Protein AF-A0A523N7R8-F1 (afdb_monomer_lite)

Sequence (77 aa):
MNDTIPEIQDKIDDIYKNKTGEEKLLIALSMFETAREIVISSLPNNLTERELRKALFLRFYGNDFSVNEKEKILSIL

Foldseek 3Di:
DVPDDPVVVVVVVVVVVPDDPVVVVVVVVVVVVVVVVVQLVVDDPPDDPLVSVLSVCCVPCVVVDDPVVNVVVNVVD

Radius of gyration: 18.12 Å; chains: 1; bounding box: 40×25×44 Å

Structure (mmCIF, N/CA/C/O backbone):
data_AF-A0A523N7R8-F1
#
_entry.id   AF-A0A523N7R8-F1
#
loop_
_atom_site.group_PDB
_atom_site.id
_atom_site.type_symbol
_atom_site.label_atom_id
_atom_site.label_alt_id
_atom_site.label_comp_id
_atom_site.label_asym_id
_atom_site.label_entity_id
_atom_site.label_seq_id
_atom_site.pdbx_PDB_ins_code
_atom_site.Cartn_x
_atom_site.Cartn_y
_atom_site.Cartn_z
_atom_site.occupancy
_atom_site.B_iso_or_equiv
_atom_site.auth_seq_id
_atom_site.auth_comp_id
_atom_site.auth_asym_id
_atom_site.auth_atom_id
_atom_site.pdbx_PDB_model_num
ATOM 1 N N . MET A 1 1 ? 17.304 2.628 -6.823 1.00 61.34 1 MET A N 1
ATOM 2 C CA . MET A 1 1 ? 17.496 1.598 -5.782 1.00 61.34 1 MET A CA 1
ATOM 3 C C . MET A 1 1 ? 18.992 1.405 -5.637 1.00 61.34 1 MET A C 1
ATOM 5 O O . MET A 1 1 ? 19.623 1.068 -6.627 1.00 61.34 1 MET A O 1
ATOM 9 N N . ASN A 1 2 ? 19.582 1.709 -4.477 1.00 81.00 2 ASN A N 1
AT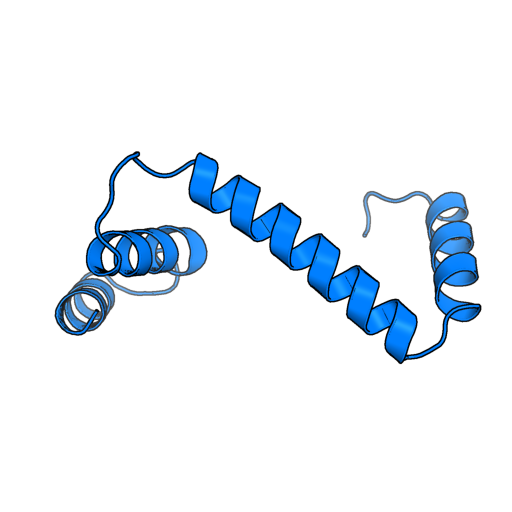OM 10 C CA . ASN A 1 2 ? 21.039 1.562 -4.292 1.00 81.00 2 ASN A CA 1
ATOM 11 C C . ASN A 1 2 ? 21.452 0.093 -4.064 1.00 81.00 2 ASN A C 1
ATOM 13 O O . ASN A 1 2 ? 22.635 -0.221 -4.012 1.00 81.00 2 ASN A O 1
ATOM 17 N N . ASP A 1 3 ? 20.463 -0.783 -3.912 1.00 91.38 3 ASP A N 1
ATOM 18 C CA . ASP A 1 3 ? 20.531 -2.234 -3.762 1.00 91.38 3 ASP A CA 1
ATOM 19 C C . ASP A 1 3 ? 20.440 -2.993 -5.101 1.00 91.38 3 ASP A C 1
ATOM 21 O O . ASP A 1 3 ? 20.662 -4.202 -5.135 1.00 91.38 3 ASP A O 1
ATOM 25 N N . THR A 1 4 ? 20.176 -2.298 -6.213 1.00 91.25 4 THR A 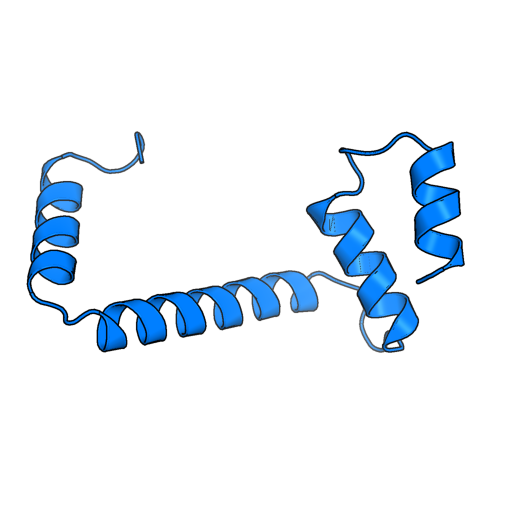N 1
ATOM 26 C CA . THR A 1 4 ? 20.212 -2.872 -7.566 1.00 91.25 4 THR A CA 1
ATOM 27 C C . THR A 1 4 ? 21.571 -2.608 -8.206 1.00 91.25 4 THR A C 1
ATOM 29 O O . THR A 1 4 ? 21.994 -1.458 -8.320 1.00 91.25 4 THR A O 1
ATOM 32 N N . ILE A 1 5 ? 22.258 -3.656 -8.668 1.00 95.81 5 ILE A N 1
ATOM 33 C CA . ILE A 1 5 ? 23.513 -3.493 -9.420 1.00 95.81 5 ILE A CA 1
ATOM 34 C C . ILE A 1 5 ? 23.255 -2.800 -10.776 1.00 95.81 5 ILE A C 1
ATOM 36 O O . ILE A 1 5 ? 22.203 -3.044 -11.374 1.00 95.81 5 ILE A O 1
ATOM 40 N N . PRO A 1 6 ? 24.200 -1.992 -11.303 1.00 94.50 6 PRO A N 1
ATOM 41 C CA . PRO A 1 6 ? 23.974 -1.177 -12.503 1.00 94.50 6 PRO A CA 1
ATOM 42 C C . PRO A 1 6 ? 23.443 -1.960 -13.709 1.00 94.50 6 PRO A C 1
ATOM 44 O O . PRO A 1 6 ? 22.475 -1.545 -14.331 1.00 94.50 6 PRO A O 1
ATOM 47 N N . GLU A 1 7 ? 23.984 -3.154 -13.963 1.00 95.75 7 GLU A N 1
ATOM 48 C CA . GLU A 1 7 ? 23.555 -4.011 -15.077 1.00 95.75 7 GLU A CA 1
ATOM 49 C C . GLU A 1 7 ? 22.060 -4.379 -15.016 1.00 95.75 7 GLU A C 1
ATOM 51 O O . GLU A 1 7 ? 21.386 -4.485 -16.040 1.00 95.75 7 GLU A O 1
ATOM 56 N N . ILE A 1 8 ? 21.521 -4.591 -13.812 1.00 95.69 8 ILE A N 1
ATOM 57 C CA . ILE A 1 8 ? 20.102 -4.911 -13.630 1.00 95.69 8 ILE A CA 1
ATOM 58 C C . ILE A 1 8 ? 19.250 -3.650 -13.770 1.00 95.69 8 ILE A C 1
ATOM 60 O O . ILE A 1 8 ? 18.165 -3.724 -14.344 1.00 95.69 8 ILE A O 1
ATOM 64 N N . GLN A 1 9 ? 19.742 -2.501 -13.299 1.00 95.00 9 GLN A N 1
ATOM 65 C CA . GLN A 1 9 ? 19.054 -1.226 -13.487 1.00 95.00 9 GLN A CA 1
ATOM 66 C C . GLN A 1 9 ? 18.914 -0.893 -14.978 1.00 95.00 9 GLN A C 1
ATOM 68 O O . GLN A 1 9 ? 17.808 -0.585 -15.413 1.00 95.00 9 GLN A O 1
ATOM 73 N N . ASP A 1 10 ? 19.977 -1.064 -15.767 1.00 95.50 10 ASP A N 1
ATOM 74 C CA . ASP A 1 10 ? 19.954 -0.823 -17.216 1.00 95.50 10 ASP A CA 1
ATOM 75 C C . ASP A 1 10 ? 18.920 -1.718 -17.922 1.00 95.50 10 ASP A C 1
ATOM 77 O O . ASP A 1 10 ? 18.112 -1.246 -18.723 1.00 95.50 10 ASP A O 1
ATOM 81 N N . LYS A 1 11 ? 18.868 -3.011 -17.564 1.00 95.38 11 LYS A N 1
ATOM 82 C CA . LYS A 1 11 ? 17.866 -3.954 -18.096 1.00 95.38 11 LYS A CA 1
ATOM 83 C C . LYS A 1 11 ? 16.437 -3.539 -17.751 1.00 95.38 11 LYS A C 1
ATOM 85 O O . LYS A 1 11 ? 15.545 -3.634 -18.594 1.00 95.38 11 LYS A O 1
ATOM 90 N N . ILE A 1 12 ? 16.206 -3.108 -16.512 1.00 92.56 12 ILE A N 1
ATOM 91 C CA . ILE A 1 12 ? 14.896 -2.625 -16.063 1.00 92.56 12 ILE A CA 1
ATOM 92 C C . ILE A 1 12 ? 14.506 -1.373 -16.856 1.00 92.56 12 ILE A C 1
ATOM 94 O O . ILE A 1 12 ? 13.390 -1.297 -17.376 1.00 92.56 12 ILE A O 1
ATOM 98 N N . ASP A 1 13 ? 15.425 -0.424 -17.001 1.00 93.19 13 ASP A N 1
ATOM 99 C CA . ASP A 1 13 ? 15.188 0.827 -17.717 1.00 93.19 13 ASP A CA 1
ATOM 100 C C . ASP A 1 13 ? 14.851 0.579 -19.191 1.00 93.19 13 ASP A C 1
ATOM 102 O O . ASP A 1 13 ? 13.921 1.194 -19.719 1.00 93.19 13 ASP A O 1
ATOM 106 N N . ASP A 1 14 ? 15.531 -0.363 -19.846 1.00 96.25 14 ASP A N 1
ATOM 107 C CA . ASP A 1 14 ? 15.239 -0.756 -21.227 1.00 96.25 14 ASP A CA 1
ATOM 108 C C . ASP A 1 14 ? 13.858 -1.412 -21.371 1.00 96.25 14 ASP A C 1
ATOM 110 O O . ASP A 1 14 ? 13.120 -1.108 -22.315 1.00 96.25 14 ASP A O 1
ATOM 114 N N . ILE A 1 15 ? 13.446 -2.255 -20.416 1.00 93.75 15 ILE A N 1
ATOM 115 C CA . ILE A 1 15 ? 12.090 -2.828 -20.396 1.00 93.75 15 ILE A CA 1
ATOM 116 C C . ILE A 1 15 ? 11.042 -1.715 -20.314 1.00 93.75 15 ILE A C 1
ATOM 118 O O . ILE A 1 15 ? 10.061 -1.734 -21.060 1.00 93.75 15 ILE A O 1
ATOM 122 N N . TYR A 1 16 ? 11.230 -0.735 -19.427 1.00 94.50 16 TYR A N 1
ATOM 123 C CA . TYR A 1 16 ? 10.267 0.351 -19.256 1.00 94.50 16 TYR A CA 1
ATOM 124 C C . TYR A 1 16 ? 10.313 1.380 -20.391 1.00 94.50 16 TYR A C 1
ATOM 126 O O . TYR A 1 16 ? 9.269 1.932 -20.742 1.00 94.50 16 TYR A O 1
ATOM 134 N N . LYS A 1 17 ? 11.467 1.648 -21.010 1.00 95.44 17 LYS A N 1
ATOM 135 C CA . LYS A 1 17 ? 11.562 2.537 -22.183 1.00 95.44 17 LYS A CA 1
ATOM 136 C C . LYS A 1 17 ? 10.730 2.036 -23.358 1.00 95.44 17 LYS A C 1
ATOM 138 O O . LYS A 1 17 ? 10.107 2.848 -24.031 1.00 95.44 17 LYS A O 1
ATOM 143 N N . ASN A 1 18 ? 10.665 0.720 -23.550 1.00 95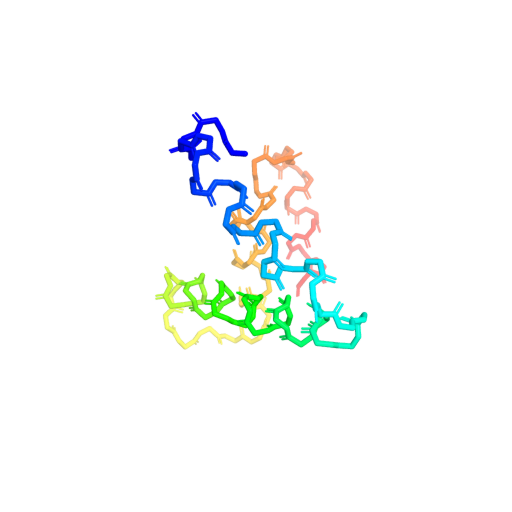.69 18 ASN A N 1
ATOM 144 C CA . ASN A 1 18 ? 9.916 0.093 -24.640 1.00 95.69 18 ASN A CA 1
ATOM 145 C C . ASN A 1 18 ? 8.400 -0.019 -24.388 1.00 95.69 18 ASN A C 1
ATOM 147 O O . ASN A 1 18 ? 7.687 -0.566 -25.225 1.00 95.69 18 ASN A O 1
ATOM 151 N N . LYS A 1 19 ? 7.895 0.489 -23.255 1.00 96.12 19 LYS A N 1
ATOM 152 C CA . LYS A 1 19 ? 6.467 0.475 -22.906 1.00 96.12 19 LYS A CA 1
ATOM 153 C C . LYS A 1 19 ? 5.799 1.823 -23.140 1.00 96.12 19 LYS A C 1
ATOM 155 O O . LYS A 1 19 ? 6.354 2.880 -22.824 1.00 96.12 19 LYS A O 1
ATOM 160 N N . THR A 1 20 ? 4.557 1.767 -23.600 1.00 97.75 20 THR A N 1
ATOM 161 C CA . THR A 1 20 ? 3.638 2.905 -23.667 1.00 97.75 20 THR A CA 1
ATOM 162 C C . THR A 1 20 ? 3.285 3.426 -22.270 1.00 97.75 20 THR A C 1
ATOM 164 O O . THR A 1 20 ? 3.519 2.773 -21.249 1.00 97.75 20 THR A O 1
ATOM 167 N N . GLY A 1 21 ? 2.705 4.628 -22.205 1.00 96.69 21 GLY A N 1
ATOM 168 C CA . GLY A 1 21 ? 2.208 5.184 -20.942 1.00 96.69 21 GLY A CA 1
ATOM 169 C C . GLY A 1 21 ? 1.112 4.325 -20.301 1.00 96.69 21 GLY A C 1
ATOM 170 O O . GLY A 1 21 ? 1.110 4.146 -19.087 1.00 96.69 21 GLY A O 1
ATOM 171 N N . GLU A 1 22 ? 0.228 3.745 -21.115 1.00 98.25 22 GLU A N 1
ATOM 172 C CA . GLU A 1 22 ? -0.850 2.866 -20.654 1.00 98.25 22 GLU A CA 1
ATOM 173 C C . GLU A 1 22 ? -0.307 1.579 -20.022 1.00 98.25 22 GLU A C 1
ATOM 175 O O . GLU A 1 22 ? -0.682 1.230 -18.906 1.00 98.25 22 GLU A O 1
ATOM 180 N N . GLU A 1 23 ? 0.648 0.911 -20.672 1.00 98.06 23 GLU A N 1
ATOM 181 C CA . GLU A 1 23 ? 1.266 -0.300 -20.117 1.00 98.06 23 GLU A CA 1
ATOM 182 C C . GLU A 1 23 ? 1.979 -0.027 -18.790 1.00 98.06 23 GLU A C 1
ATOM 184 O O . GLU A 1 23 ? 1.922 -0.842 -17.870 1.00 98.06 23 GLU A O 1
ATOM 189 N N . LYS A 1 24 ? 2.637 1.131 -18.665 1.00 96.94 24 LYS A N 1
ATOM 190 C CA . LYS A 1 24 ? 3.266 1.552 -17.404 1.00 96.94 24 LYS A CA 1
ATOM 191 C C . LYS A 1 24 ? 2.231 1.748 -16.302 1.00 96.94 24 LYS A C 1
ATOM 193 O O . LYS A 1 24 ? 2.474 1.332 -15.171 1.00 96.94 24 LYS A O 1
ATOM 198 N N . LEU A 1 25 ? 1.085 2.346 -16.630 1.00 97.25 25 LEU A N 1
ATOM 199 C CA . LEU A 1 25 ? -0.012 2.521 -15.684 1.00 97.25 25 LEU A CA 1
ATOM 200 C C . LEU A 1 25 ? -0.560 1.167 -15.219 1.00 97.25 25 LEU A C 1
ATOM 202 O O . LEU A 1 25 ? -0.710 0.962 -14.019 1.00 97.25 25 LEU A O 1
ATOM 206 N N . LEU A 1 26 ? -0.796 0.228 -16.137 1.00 98.00 26 LEU A N 1
ATOM 207 C CA . LEU A 1 26 ? -1.283 -1.111 -15.791 1.00 98.00 26 LEU A CA 1
ATOM 208 C C . LEU A 1 26 ? -0.306 -1.867 -14.880 1.00 98.00 26 LEU A C 1
ATOM 210 O O . LEU A 1 26 ? -0.732 -2.485 -13.906 1.00 98.00 26 LEU A O 1
ATOM 214 N N . ILE A 1 27 ? 1.001 -1.767 -15.143 1.00 96.06 27 ILE A N 1
ATOM 215 C CA . ILE A 1 27 ? 2.030 -2.341 -14.263 1.00 96.06 27 ILE A CA 1
ATOM 216 C C . ILE A 1 27 ? 1.957 -1.710 -12.869 1.00 96.06 27 ILE A C 1
ATOM 218 O O . ILE A 1 27 ? 1.921 -2.432 -11.875 1.00 96.06 27 ILE A O 1
ATOM 222 N N . ALA A 1 28 ? 1.889 -0.379 -12.784 1.00 96.31 28 ALA A N 1
ATOM 223 C CA . ALA A 1 28 ? 1.805 0.318 -11.504 1.00 96.31 28 ALA A CA 1
ATOM 224 C C . ALA A 1 28 ? 0.551 -0.081 -10.705 1.00 96.31 28 ALA A C 1
ATOM 226 O O . ALA A 1 28 ? 0.642 -0.306 -9.498 1.00 96.31 28 ALA A O 1
ATOM 227 N N . LEU A 1 29 ? -0.600 -0.222 -11.371 1.00 97.81 29 LEU A N 1
ATOM 228 C CA . LEU A 1 29 ? -1.848 -0.668 -10.746 1.00 97.81 29 LEU A CA 1
ATOM 229 C C . LEU A 1 29 ? -1.740 -2.106 -10.221 1.00 97.81 29 LEU A C 1
ATOM 231 O O . LEU A 1 29 ? -2.084 -2.352 -9.069 1.00 97.81 29 LEU A O 1
ATOM 235 N N . SER A 1 30 ? -1.185 -3.030 -11.009 1.00 97.81 30 SER A N 1
ATOM 236 C CA . SER A 1 30 ? -0.984 -4.425 -10.588 1.00 97.81 30 SER A CA 1
ATOM 237 C C . SER A 1 30 ? -0.022 -4.547 -9.397 1.00 97.81 30 SER A C 1
ATOM 239 O O . SER A 1 30 ? -0.270 -5.303 -8.451 1.00 97.81 30 SER A O 1
ATOM 241 N N . MET A 1 31 ? 1.055 -3.755 -9.392 1.00 95.94 31 MET A N 1
ATOM 242 C CA . MET A 1 31 ? 1.983 -3.686 -8.259 1.00 95.94 31 MET A CA 1
ATOM 243 C C . MET A 1 31 ? 1.301 -3.123 -7.008 1.00 95.94 31 MET A C 1
ATOM 245 O O . MET A 1 31 ? 1.512 -3.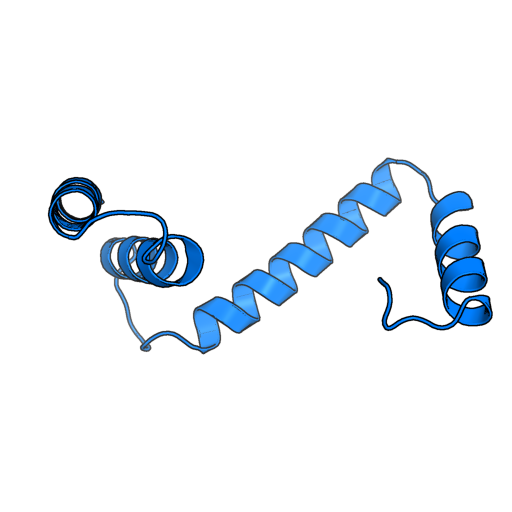634 -5.908 1.00 95.94 31 MET A O 1
ATOM 249 N N . PHE A 1 32 ? 0.470 -2.091 -7.167 1.00 96.69 32 PHE A N 1
ATOM 250 C CA . PHE A 1 32 ? -0.297 -1.513 -6.068 1.00 96.69 32 PHE A CA 1
ATOM 251 C C . PHE A 1 32 ? -1.309 -2.506 -5.486 1.00 96.69 32 PHE A C 1
ATOM 253 O O . PHE A 1 32 ? -1.398 -2.621 -4.265 1.00 96.69 32 PHE A O 1
ATOM 260 N N . GLU A 1 33 ? -2.036 -3.248 -6.325 1.00 97.56 33 GLU A N 1
ATOM 261 C CA . GLU A 1 33 ? -2.957 -4.300 -5.877 1.00 97.56 33 GLU A CA 1
ATOM 262 C C . GLU A 1 33 ? -2.226 -5.361 -5.057 1.00 97.56 33 GLU A C 1
ATOM 264 O O . GLU A 1 33 ? -2.611 -5.617 -3.916 1.00 97.56 33 GLU A O 1
ATOM 269 N N . THR A 1 34 ? -1.107 -5.872 -5.574 1.00 97.62 34 THR A N 1
ATOM 270 C CA . THR A 1 34 ? -0.259 -6.834 -4.853 1.00 97.62 34 THR A CA 1
ATOM 271 C C . THR A 1 34 ? 0.193 -6.282 -3.497 1.00 97.62 34 THR A C 1
ATOM 273 O O . THR A 1 34 ? 0.062 -6.940 -2.465 1.00 97.62 34 THR A O 1
ATOM 276 N N . ALA A 1 35 ? 0.703 -5.047 -3.463 1.00 96.38 35 ALA A N 1
ATOM 277 C CA . ALA A 1 35 ? 1.156 -4.419 -2.223 1.00 96.38 35 ALA A CA 1
ATOM 278 C C . ALA A 1 35 ? 0.009 -4.227 -1.217 1.00 96.38 35 ALA A C 1
ATOM 280 O O . ALA A 1 35 ? 0.181 -4.450 -0.016 1.00 96.38 35 ALA A O 1
ATOM 281 N N . ARG A 1 36 ? -1.176 -3.841 -1.702 1.00 95.06 36 ARG A N 1
ATOM 282 C CA . ARG A 1 36 ? -2.383 -3.689 -0.887 1.00 95.06 36 ARG A CA 1
ATOM 283 C C . ARG A 1 36 ? -2.818 -5.025 -0.288 1.00 95.06 36 ARG A C 1
ATOM 285 O O . ARG A 1 36 ? -3.125 -5.060 0.901 1.00 95.06 36 ARG A O 1
ATOM 292 N N . GLU A 1 37 ? -2.820 -6.104 -1.064 1.00 96.00 37 GLU A N 1
ATOM 293 C CA . GLU A 1 37 ? -3.158 -7.447 -0.580 1.00 96.00 37 GLU A CA 1
ATOM 294 C C . GLU A 1 37 ? -2.196 -7.922 0.508 1.00 96.00 37 GLU A C 1
ATOM 296 O O . GLU A 1 37 ? -2.643 -8.372 1.563 1.00 96.00 37 GLU A O 1
ATOM 301 N N . ILE A 1 38 ? -0.887 -7.734 0.308 1.00 96.94 38 ILE A N 1
ATOM 302 C CA . ILE A 1 38 ? 0.130 -8.055 1.318 1.00 96.94 38 ILE A CA 1
ATOM 303 C C . ILE A 1 38 ? -0.173 -7.323 2.628 1.00 96.94 38 ILE A C 1
ATOM 305 O O . ILE A 1 38 ? -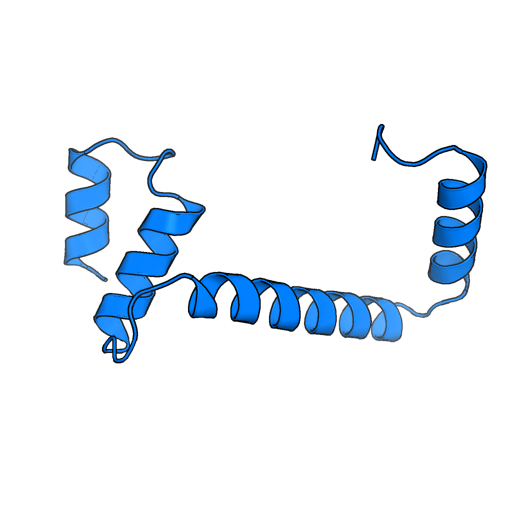0.205 -7.941 3.693 1.00 96.94 38 ILE A O 1
ATOM 309 N N . VAL A 1 39 ? -0.447 -6.017 2.571 1.00 96.31 39 VAL A N 1
ATOM 310 C CA . VAL A 1 39 ? -0.744 -5.242 3.780 1.00 96.31 39 VAL A CA 1
ATOM 311 C C . VAL A 1 39 ? -2.036 -5.709 4.439 1.00 96.31 39 VAL A C 1
ATOM 313 O O . VAL A 1 39 ? -2.024 -5.955 5.643 1.00 96.31 39 VAL A O 1
ATOM 316 N N . ILE A 1 40 ? -3.122 -5.882 3.684 1.00 95.38 40 ILE A N 1
ATOM 317 C CA . ILE A 1 40 ? -4.405 -6.351 4.228 1.00 95.38 40 ILE A CA 1
ATOM 318 C C . ILE A 1 40 ? -4.249 -7.727 4.885 1.00 95.38 40 ILE A C 1
ATOM 320 O O . ILE A 1 40 ? -4.766 -7.927 5.979 1.00 95.38 40 ILE A O 1
ATOM 324 N N . SER A 1 41 ? -3.480 -8.636 4.280 1.00 95.81 41 SER A N 1
ATOM 325 C CA . SER A 1 41 ? -3.220 -9.972 4.835 1.00 95.81 41 SER A CA 1
ATOM 326 C C . SER A 1 41 ? -2.447 -9.955 6.159 1.00 95.81 41 SER A C 1
ATOM 328 O O . SER A 1 41 ? -2.517 -10.911 6.926 1.00 95.81 41 SER A O 1
ATOM 330 N N . SER A 1 42 ? -1.729 -8.863 6.449 1.00 95.44 42 SER A N 1
ATOM 331 C CA . SER A 1 42 ? -1.023 -8.670 7.722 1.00 95.44 42 SER A CA 1
ATOM 332 C C . SER A 1 42 ? -1.909 -8.114 8.846 1.00 95.44 42 SER A C 1
ATOM 334 O O . SER A 1 42 ? -1.467 -8.052 9.994 1.00 95.44 42 SER A O 1
ATOM 336 N N . LEU A 1 43 ? -3.135 -7.679 8.533 1.00 96.25 43 LEU A N 1
ATOM 337 C CA . LEU A 1 43 ? -4.085 -7.127 9.500 1.00 96.25 43 LEU A CA 1
ATOM 338 C C . LEU A 1 43 ? -4.970 -8.233 10.107 1.00 96.25 43 LEU A C 1
ATOM 340 O O . LEU A 1 43 ? -5.069 -9.323 9.545 1.00 96.25 43 LEU A O 1
ATOM 344 N N . PRO A 1 44 ? -5.640 -7.976 11.249 1.00 95.50 44 PRO A N 1
ATOM 345 C CA . PRO A 1 44 ? -6.622 -8.910 11.791 1.00 95.50 44 PRO A CA 1
ATOM 346 C C . PRO A 1 44 ? -7.707 -9.283 10.771 1.00 95.50 44 PRO A C 1
ATOM 348 O O . PRO A 1 44 ? -8.151 -8.452 9.979 1.00 95.50 44 PRO A O 1
ATOM 351 N N . ASN A 1 45 ? -8.165 -10.533 10.824 1.00 93.06 45 ASN A N 1
ATOM 352 C CA . ASN A 1 45 ? -9.259 -11.013 9.979 1.00 93.06 45 ASN A CA 1
ATOM 353 C C . ASN A 1 45 ? -10.616 -10.453 10.442 1.00 93.06 45 ASN A C 1
ATOM 355 O O . ASN A 1 45 ? -10.793 -10.128 11.615 1.00 93.06 45 ASN A O 1
ATOM 359 N N . ASN A 1 46 ? -11.599 -10.434 9.534 1.00 94.31 46 ASN A N 1
ATOM 360 C CA . ASN A 1 46 ? -13.001 -10.069 9.804 1.00 94.31 46 ASN A CA 1
ATOM 361 C C . ASN A 1 46 ? -13.224 -8.638 10.330 1.00 94.31 46 ASN A C 1
ATOM 363 O O . ASN A 1 46 ? -14.198 -8.388 11.038 1.00 94.31 46 ASN A O 1
ATOM 367 N N . LEU A 1 47 ? -12.349 -7.695 9.975 1.00 95.88 47 LEU A N 1
ATOM 368 C CA . LEU A 1 47 ? -12.575 -6.279 10.256 1.00 95.88 47 LEU A CA 1
ATOM 369 C C . LEU A 1 47 ? -13.775 -5.759 9.462 1.00 95.88 47 LEU A C 1
ATOM 371 O O . LEU A 1 47 ? -13.925 -6.038 8.270 1.00 95.88 47 LEU A O 1
ATOM 375 N N . THR A 1 48 ? -14.594 -4.932 10.103 1.00 96.75 48 THR A N 1
ATOM 376 C CA . THR A 1 48 ? -15.538 -4.073 9.387 1.00 96.75 48 THR A CA 1
ATOM 377 C C . THR A 1 48 ? -14.778 -3.092 8.492 1.00 96.75 48 THR A C 1
ATOM 379 O O . THR A 1 48 ? -13.606 -2.788 8.721 1.00 96.75 48 THR A O 1
ATOM 382 N N . GLU A 1 49 ? -15.449 -2.522 7.488 1.00 95.19 49 GLU A N 1
ATOM 383 C CA . GLU A 1 49 ? -14.830 -1.516 6.613 1.00 95.19 49 GLU A CA 1
ATOM 384 C C . GLU A 1 49 ? -14.235 -0.343 7.412 1.00 95.19 49 GLU A C 1
ATOM 386 O O . GLU A 1 49 ? -13.140 0.144 7.120 1.00 95.19 49 GLU A O 1
ATOM 391 N N . ARG A 1 50 ? -14.937 0.071 8.470 1.00 96.31 50 ARG A N 1
ATOM 392 C CA . ARG A 1 50 ? -14.499 1.131 9.375 1.00 96.31 50 ARG A CA 1
ATOM 393 C C . ARG A 1 50 ? -13.198 0.774 10.092 1.00 96.31 50 ARG A C 1
ATOM 395 O O . ARG A 1 50 ? -12.271 1.581 10.139 1.00 96.31 50 ARG A O 1
ATOM 402 N N . GLU A 1 51 ? -13.114 -0.426 10.650 1.00 97.44 51 GLU A N 1
ATOM 403 C CA . GLU A 1 51 ? -11.915 -0.882 11.356 1.00 97.44 51 GLU A CA 1
ATOM 404 C C . GLU A 1 51 ? -10.743 -1.097 10.398 1.00 97.44 51 GLU A C 1
ATOM 406 O O . GLU A 1 51 ? -9.615 -0.732 10.729 1.00 97.44 51 GLU A O 1
ATOM 411 N N . LEU A 1 52 ? -11.005 -1.595 9.185 1.00 96.62 52 LEU A N 1
ATOM 412 C CA . LEU A 1 52 ? -9.992 -1.738 8.145 1.00 96.62 52 LEU A CA 1
ATOM 413 C C . LEU A 1 52 ? -9.368 -0.383 7.785 1.00 96.62 52 LEU A C 1
ATOM 415 O O . LEU A 1 52 ? -8.145 -0.265 7.735 1.00 96.62 52 LEU A O 1
ATOM 419 N N . ARG A 1 53 ? -10.184 0.663 7.594 1.00 96.56 53 ARG A N 1
ATOM 420 C CA . ARG A 1 53 ? -9.691 2.027 7.323 1.00 96.56 53 ARG A CA 1
ATOM 421 C C . ARG A 1 53 ? -8.798 2.546 8.453 1.00 96.56 53 ARG A C 1
ATOM 423 O O . ARG A 1 53 ? -7.738 3.106 8.181 1.00 96.56 53 ARG A O 1
ATOM 430 N N . LYS A 1 54 ? -9.184 2.319 9.714 1.00 97.62 54 LYS A N 1
ATOM 431 C CA . LYS A 1 54 ? -8.379 2.698 10.890 1.00 97.62 54 LYS A CA 1
ATOM 432 C C . LYS A 1 54 ? -7.056 1.939 10.954 1.00 97.62 54 LYS A C 1
ATOM 434 O O . LYS A 1 54 ? -6.015 2.547 11.192 1.00 97.62 54 LYS A O 1
ATOM 439 N N . ALA A 1 55 ? -7.087 0.632 10.712 1.00 97.31 55 ALA A N 1
ATOM 440 C CA . ALA A 1 55 ? -5.900 -0.213 10.711 1.00 97.31 55 ALA A CA 1
ATOM 441 C C . ALA A 1 55 ? -4.919 0.187 9.597 1.00 97.31 55 ALA A C 1
ATOM 443 O O . ALA A 1 55 ? -3.723 0.317 9.854 1.00 97.31 55 ALA A O 1
ATOM 444 N N . LEU A 1 56 ? -5.421 0.468 8.390 1.00 96.75 56 LEU A N 1
ATOM 445 C CA . LEU A 1 56 ? -4.610 0.973 7.279 1.00 96.75 56 LEU A CA 1
ATOM 446 C C . LEU A 1 56 ? -3.997 2.340 7.601 1.00 96.75 56 LEU A C 1
ATOM 448 O O . LEU A 1 56 ? -2.799 2.527 7.393 1.00 96.75 56 LEU A O 1
ATOM 452 N N . PHE A 1 57 ? -4.778 3.270 8.163 1.00 97.44 57 PHE A N 1
ATOM 453 C CA . PHE A 1 57 ? -4.257 4.567 8.603 1.00 97.44 57 PHE A CA 1
ATOM 454 C C . PHE A 1 57 ? -3.095 4.398 9.589 1.00 97.44 57 PHE A C 1
ATOM 456 O O . PHE A 1 57 ? -2.022 4.957 9.377 1.00 97.44 57 PHE A O 1
ATOM 463 N N . LEU A 1 58 ? -3.268 3.579 10.628 1.00 96.94 58 LEU A N 1
ATOM 464 C CA . LEU A 1 58 ? -2.217 3.341 11.617 1.00 96.94 58 LEU A CA 1
ATOM 465 C C . LEU A 1 58 ? -0.990 2.648 11.014 1.00 96.94 58 LEU A C 1
ATOM 467 O O . LEU A 1 58 ? 0.135 2.987 11.375 1.00 96.94 58 LEU A O 1
ATOM 471 N N . ARG A 1 59 ? -1.188 1.711 10.080 1.00 95.75 59 ARG A N 1
ATOM 472 C CA . ARG A 1 59 ? -0.109 0.950 9.438 1.00 95.75 59 ARG A CA 1
ATOM 473 C C . ARG A 1 59 ? 0.797 1.809 8.561 1.00 95.75 59 ARG A C 1
ATOM 475 O O . ARG A 1 59 ? 2.002 1.550 8.535 1.00 95.75 59 ARG A O 1
ATOM 482 N N . PHE A 1 60 ? 0.219 2.757 7.825 1.00 95.62 60 PHE A N 1
ATOM 483 C CA . PHE A 1 60 ? 0.950 3.602 6.879 1.00 95.62 60 PHE A CA 1
ATOM 484 C C . PHE A 1 60 ? 1.381 4.938 7.476 1.00 95.62 60 PHE A C 1
ATOM 486 O O . PHE A 1 60 ? 2.481 5.386 7.183 1.00 95.62 60 PHE A O 1
ATOM 493 N N . TYR A 1 61 ? 0.546 5.538 8.324 1.00 96.81 61 TYR A N 1
ATOM 494 C CA . TYR A 1 61 ? 0.714 6.919 8.774 1.00 96.81 61 TYR A CA 1
ATOM 495 C C . TYR A 1 61 ? 0.777 7.066 10.296 1.00 96.81 61 TYR A C 1
ATOM 497 O O . TYR A 1 61 ? 0.973 8.163 10.805 1.00 96.81 61 TYR A O 1
ATOM 505 N N . GLY A 1 62 ? 0.618 5.990 11.074 1.00 96.25 62 GLY A N 1
ATOM 506 C CA . GLY A 1 62 ? 0.531 6.085 12.536 1.00 96.25 62 GLY A CA 1
ATOM 507 C C . GLY A 1 62 ? 1.763 6.701 13.218 1.00 96.25 62 GLY A C 1
ATOM 508 O O . GLY A 1 62 ? 1.653 7.204 14.340 1.00 96.25 62 GLY A O 1
ATOM 509 N N . ASN A 1 63 ? 2.921 6.684 12.560 1.00 97.25 63 ASN A N 1
ATOM 510 C CA . ASN A 1 63 ? 4.154 7.290 13.068 1.00 97.25 63 ASN A CA 1
ATOM 511 C C . ASN A 1 63 ? 4.321 8.762 12.665 1.00 97.25 63 ASN A C 1
ATOM 513 O O . ASN A 1 63 ? 5.151 9.447 13.254 1.00 97.25 63 ASN A O 1
ATOM 517 N N . ASP A 1 64 ? 3.511 9.252 11.726 1.00 98.00 64 ASP A N 1
ATOM 518 C CA . ASP A 1 64 ? 3.596 10.620 11.202 1.00 98.00 64 ASP A CA 1
ATOM 519 C C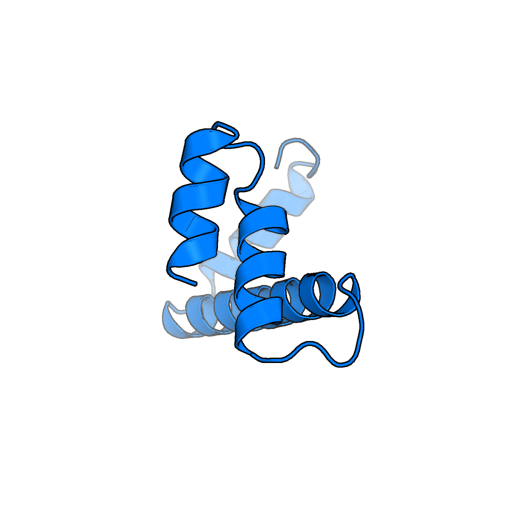 . ASP A 1 64 ? 2.779 11.616 12.041 1.00 98.00 64 ASP A C 1
ATOM 521 O O . ASP A 1 64 ? 2.878 12.826 11.854 1.00 98.00 64 ASP A O 1
ATOM 525 N N . PHE A 1 65 ? 1.969 11.111 12.976 1.00 97.56 65 PHE A N 1
ATOM 526 C CA . PHE A 1 65 ? 1.037 11.894 13.782 1.00 97.56 65 PHE A CA 1
ATOM 527 C C . PHE A 1 65 ? 1.272 11.692 15.280 1.00 97.56 65 PHE A C 1
ATOM 529 O O . PHE A 1 65 ? 1.529 10.579 15.760 1.00 97.56 65 PHE A O 1
ATOM 536 N N . SER A 1 66 ? 1.097 12.771 16.045 1.00 97.81 66 SER A N 1
ATOM 537 C CA . SER A 1 66 ? 1.047 12.711 17.506 1.00 97.81 66 SER A CA 1
ATOM 538 C C . SER A 1 66 ? -0.139 11.868 17.992 1.00 97.81 66 SER A C 1
ATOM 540 O O . SER A 1 66 ? -1.062 11.543 17.242 1.00 97.81 66 SER A O 1
ATOM 542 N N . VAL A 1 67 ? -0.136 11.502 19.276 1.00 97.44 67 VAL A N 1
ATOM 543 C CA . VAL A 1 67 ? -1.240 10.736 19.883 1.00 97.44 67 VAL A CA 1
ATOM 544 C C . VAL A 1 67 ? -2.576 11.471 19.715 1.00 97.44 67 VAL A C 1
ATOM 546 O O . VAL A 1 67 ? -3.533 10.883 19.219 1.00 97.44 67 VAL A O 1
ATOM 549 N N . ASN A 1 68 ? -2.606 12.774 20.005 1.00 98.00 68 ASN A N 1
ATOM 550 C CA . ASN A 1 68 ? -3.820 13.591 19.909 1.00 98.00 68 ASN A CA 1
ATOM 551 C C . ASN A 1 68 ? -4.345 13.697 18.465 1.00 98.00 68 ASN A C 1
ATOM 553 O O . ASN A 1 68 ? -5.552 13.654 18.226 1.00 98.00 68 ASN A O 1
ATOM 557 N N . GLU A 1 69 ? -3.451 13.825 17.480 1.00 97.94 69 GLU A N 1
ATOM 558 C CA . GLU A 1 69 ? -3.838 13.876 16.065 1.00 97.94 69 GLU A CA 1
ATOM 559 C C . GLU A 1 69 ? -4.385 12.534 15.582 1.00 97.94 69 GLU A C 1
ATOM 561 O O . GLU A 1 69 ? -5.405 12.501 14.890 1.00 97.94 69 GLU A O 1
ATOM 566 N N . LYS A 1 70 ? -3.767 11.424 16.005 1.00 98.06 70 LYS A N 1
ATOM 567 C CA . LYS A 1 70 ? -4.273 10.080 15.715 1.00 98.06 70 LYS A CA 1
ATOM 568 C C . LYS A 1 70 ? -5.669 9.875 16.271 1.00 98.06 70 LYS A C 1
ATOM 570 O O . LYS A 1 70 ? -6.533 9.421 15.534 1.00 98.06 70 LYS A O 1
ATOM 575 N N . GLU A 1 71 ? -5.911 10.224 17.529 1.00 97.38 71 GLU A N 1
ATOM 576 C CA . GLU A 1 71 ? -7.236 10.085 18.145 1.00 97.38 71 GLU A CA 1
ATOM 577 C C . GLU A 1 71 ? -8.300 10.875 17.378 1.00 97.38 71 GLU A C 1
ATOM 579 O O . GLU A 1 71 ? -9.368 10.344 17.060 1.00 97.38 71 GLU A O 1
ATOM 584 N N . LYS A 1 72 ? -7.980 12.114 16.984 1.00 97.50 72 LYS A N 1
ATOM 585 C CA . LYS A 1 72 ? -8.868 12.946 16.167 1.00 97.50 72 LYS A CA 1
ATOM 586 C C . LYS A 1 72 ? -9.182 12.294 14.819 1.00 97.50 72 LYS A C 1
ATOM 588 O O . LYS A 1 72 ? -10.354 12.198 14.459 1.00 97.50 72 LYS A O 1
ATOM 593 N N . ILE A 1 73 ? -8.172 11.815 14.092 1.00 97.31 73 ILE A N 1
ATOM 594 C CA . ILE A 1 73 ? -8.353 11.155 12.789 1.00 97.31 73 ILE A CA 1
ATOM 595 C C . ILE A 1 73 ? -9.147 9.849 12.946 1.00 97.31 73 ILE A C 1
ATOM 597 O O . ILE A 1 73 ? -10.109 9.609 12.221 1.00 97.31 73 ILE A O 1
ATOM 601 N N . LEU A 1 74 ? -8.814 9.027 13.941 1.00 97.06 74 LEU A N 1
ATOM 602 C CA . LEU A 1 74 ? -9.505 7.766 14.218 1.00 97.06 74 LEU A CA 1
ATOM 603 C C . LEU A 1 74 ? -10.966 7.958 14.646 1.00 97.06 74 LEU A C 1
ATOM 605 O O . LEU A 1 74 ? -11.758 7.025 14.508 1.00 97.06 74 LEU A O 1
ATOM 609 N N . SER A 1 75 ? -11.334 9.125 15.181 1.00 96.50 75 SER A N 1
ATOM 610 C CA . SER A 1 75 ? -12.721 9.429 15.551 1.00 96.50 75 SER A CA 1
ATOM 611 C C . SER A 1 75 ? -13.631 9.662 14.338 1.00 96.50 75 SER A C 1
ATOM 613 O O . SER A 1 75 ? -14.813 9.317 14.395 1.00 96.50 75 SER A O 1
ATOM 615 N N . ILE A 1 76 ? -13.075 10.193 13.240 1.00 94.69 76 ILE A N 1
ATOM 616 C CA . ILE A 1 76 ? -13.815 10.529 12.012 1.00 94.69 76 ILE A CA 1
ATOM 617 C C . ILE A 1 76 ? -13.760 9.424 10.950 1.00 94.69 76 ILE A C 1
ATOM 619 O O . ILE A 1 76 ? -14.597 9.412 10.050 1.00 94.69 76 ILE A O 1
ATOM 623 N N . LEU A 1 77 ? -12.793 8.506 11.062 1.00 91.69 77 LEU A N 1
ATOM 624 C CA . LEU A 1 77 ? -12.763 7.241 10.324 1.00 91.69 77 LEU A CA 1
ATOM 625 C C . LEU A 1 77 ? -13.794 6.268 10.899 1.00 91.69 77 LEU A C 1
ATOM 627 O O . LEU A 1 77 ? -14.451 5.579 10.102 1.00 91.69 77 LEU A O 1
#

pLDDT: mean 95.52, std 4.55, range [61.34, 98.25]

Secondary structure (DSSP, 8-state):
-TTS-HHHHHHHHHHHHTS-HHHHHHHHHHHHHHHHHHHHHTSPTT--HHHHHHHHHHHHHTTTS-HHHHHHHHHH-